Protein AF-A0A969B7I5-F1 (afdb_monomer_lite)

Structure (mmCIF, N/CA/C/O backbone):
data_AF-A0A969B7I5-F1
#
_entry.id   AF-A0A969B7I5-F1
#
loop_
_atom_site.group_PDB
_atom_site.id
_atom_site.type_symbol
_atom_site.label_atom_id
_atom_site.label_alt_id
_atom_site.label_comp_id
_atom_site.label_asym_id
_atom_site.label_entity_id
_atom_site.label_seq_id
_atom_site.pdbx_PDB_ins_code
_atom_site.Cartn_x
_atom_site.Cartn_y
_atom_site.Cartn_z
_atom_site.occupancy
_atom_site.B_iso_or_equiv
_atom_site.auth_seq_id
_atom_site.auth_comp_id
_atom_site.auth_asym_id
_atom_site.auth_atom_id
_atom_site.pdbx_PDB_model_num
ATOM 1 N N . MET A 1 1 ? 4.184 -15.845 15.032 1.00 50.44 1 MET A N 1
ATOM 2 C CA . MET A 1 1 ? 3.660 -14.530 15.432 1.00 50.44 1 MET A CA 1
ATOM 3 C C . MET A 1 1 ? 4.853 -13.622 15.637 1.00 50.44 1 MET A C 1
ATOM 5 O O . MET A 1 1 ? 5.623 -13.842 16.565 1.00 50.44 1 MET A O 1
ATOM 9 N N . PHE A 1 2 ? 5.085 -12.727 14.683 1.00 47.06 2 PHE A N 1
ATOM 10 C CA . PHE A 1 2 ? 6.180 -11.757 14.710 1.00 47.06 2 PHE A CA 1
ATOM 11 C C . PHE A 1 2 ? 5.513 -10.393 14.701 1.00 47.06 2 PHE A C 1
ATOM 13 O O . PHE A 1 2 ? 4.715 -10.116 13.810 1.00 47.06 2 PHE A O 1
ATOM 20 N N . VAL A 1 3 ? 5.767 -9.595 15.731 1.00 53.16 3 VAL A N 1
ATOM 21 C CA . VAL A 1 3 ? 5.036 -8.354 15.974 1.00 53.16 3 VAL A CA 1
ATOM 22 C C . VAL A 1 3 ? 5.946 -7.182 15.642 1.00 53.16 3 VAL A C 1
ATOM 24 O O . VAL A 1 3 ? 7.001 -7.039 16.256 1.00 53.16 3 VAL A O 1
ATOM 27 N N . THR A 1 4 ? 5.551 -6.356 14.678 1.00 54.53 4 THR A N 1
ATOM 28 C CA . THR A 1 4 ? 6.271 -5.134 14.300 1.00 54.53 4 THR A CA 1
ATOM 29 C C . THR A 1 4 ? 5.506 -3.904 14.759 1.00 54.53 4 THR A C 1
ATOM 31 O O . THR A 1 4 ? 4.273 -3.888 14.764 1.00 54.53 4 THR A O 1
ATOM 34 N N . ASP A 1 5 ? 6.245 -2.867 15.148 1.00 57.66 5 ASP A N 1
ATOM 35 C CA . ASP A 1 5 ? 5.679 -1.533 15.309 1.00 57.66 5 ASP A CA 1
ATOM 36 C C . ASP A 1 5 ? 5.386 -0.957 13.918 1.00 57.66 5 ASP A C 1
ATOM 38 O O . ASP A 1 5 ? 6.278 -0.881 13.072 1.00 57.66 5 ASP A O 1
ATOM 42 N N . ALA A 1 6 ? 4.134 -0.571 13.675 1.00 55.59 6 ALA A N 1
ATOM 43 C CA . ALA A 1 6 ? 3.755 0.130 12.455 1.00 55.59 6 ALA A CA 1
ATOM 44 C C . AL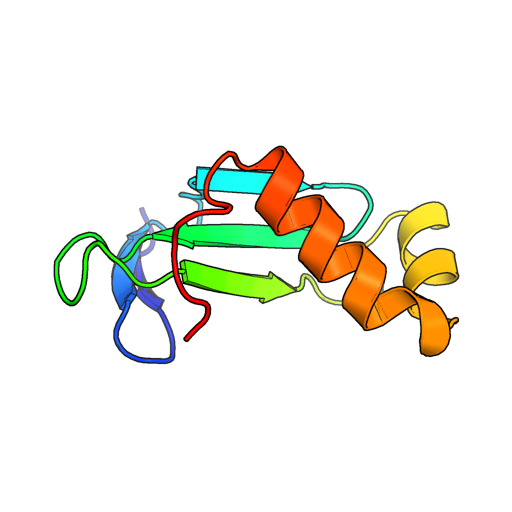A A 1 6 ? 4.358 1.554 12.478 1.00 55.59 6 ALA A C 1
ATOM 46 O O . ALA A 1 6 ? 4.066 2.309 13.421 1.00 55.59 6 ALA A O 1
ATOM 47 N N . PRO A 1 7 ? 5.199 1.954 11.500 1.00 56.75 7 PRO A N 1
ATOM 48 C CA . PRO A 1 7 ? 5.688 3.328 11.403 1.00 56.75 7 PRO A CA 1
ATOM 49 C C . PRO A 1 7 ? 4.535 4.347 11.411 1.00 56.75 7 PRO A C 1
ATOM 51 O O . PRO A 1 7 ? 3.446 4.090 10.906 1.00 56.75 7 PRO A O 1
ATOM 54 N N . GLY A 1 8 ? 4.763 5.498 12.054 1.00 55.56 8 GLY A N 1
ATOM 55 C CA . GLY A 1 8 ? 3.747 6.548 12.225 1.00 55.56 8 GLY A CA 1
ATOM 56 C C . GLY A 1 8 ? 2.799 6.368 13.422 1.00 55.56 8 GLY A C 1
ATOM 57 O O . GLY A 1 8 ? 1.858 7.142 13.572 1.00 55.56 8 GLY A O 1
ATOM 58 N N . GLY A 1 9 ? 3.038 5.386 14.302 1.00 56.53 9 GLY A N 1
ATOM 59 C CA . GLY A 1 9 ? 2.252 5.210 15.532 1.00 56.53 9 GLY A CA 1
ATOM 60 C C . GLY A 1 9 ? 1.018 4.316 15.377 1.00 56.53 9 GLY A C 1
ATOM 61 O O . GLY A 1 9 ? 0.092 4.409 16.176 1.00 56.53 9 GLY A O 1
ATOM 62 N N . GLY A 1 10 ? 0.998 3.416 14.389 1.00 55.09 10 GLY A N 1
ATOM 63 C CA . GLY A 1 10 ? -0.097 2.457 14.172 1.00 55.09 10 GLY A CA 1
ATOM 64 C C . GLY A 1 10 ? -0.174 1.303 15.191 1.00 55.09 10 GLY A C 1
ATOM 65 O O . GLY A 1 10 ? -1.016 0.420 15.054 1.00 55.09 10 GLY A O 1
ATOM 66 N N . GLY A 1 11 ? 0.684 1.294 16.217 1.00 62.12 11 GLY A N 1
ATOM 67 C CA . GLY A 1 11 ? 0.725 0.261 17.257 1.00 62.12 11 GLY A CA 1
ATOM 68 C C . GLY A 1 11 ? 1.489 -1.011 16.859 1.00 62.12 11 GLY A C 1
ATOM 69 O O . GLY A 1 11 ? 2.144 -1.070 15.821 1.00 62.12 11 GLY A O 1
ATOM 70 N N . LYS A 1 12 ? 1.417 -2.030 17.727 1.00 59.78 12 LYS A N 1
ATOM 71 C CA . LYS A 1 12 ? 2.083 -3.338 17.584 1.00 59.78 12 LYS A CA 1
ATOM 72 C C . LYS A 1 12 ? 1.146 -4.337 16.922 1.00 59.78 12 LYS A C 1
ATOM 74 O O . LYS A 1 12 ? 0.080 -4.599 17.481 1.00 59.78 12 LYS A O 1
ATOM 79 N N . ARG A 1 13 ? 1.529 -4.931 15.786 1.00 59.75 13 ARG A N 1
ATOM 80 C CA . ARG A 1 13 ? 0.711 -5.962 15.114 1.00 59.75 13 ARG A CA 1
ATOM 81 C C . ARG A 1 13 ? 1.528 -7.117 14.567 1.00 59.75 13 ARG A C 1
ATOM 83 O O . ARG A 1 13 ? 2.709 -6.960 14.277 1.00 59.75 13 ARG A O 1
ATOM 90 N N . ASP A 1 14 ? 0.868 -8.263 14.412 1.00 56.78 14 ASP A N 1
ATOM 91 C CA . ASP A 1 14 ? 1.415 -9.387 13.656 1.00 56.78 14 ASP A CA 1
ATOM 92 C C . ASP A 1 14 ? 1.704 -8.946 12.214 1.00 56.78 14 ASP A C 1
ATOM 94 O O . ASP A 1 14 ? 0.819 -8.409 11.541 1.00 56.78 14 ASP A O 1
ATOM 98 N N . VAL A 1 15 ? 2.922 -9.218 11.739 1.00 54.72 15 VAL A N 1
ATOM 99 C CA . VAL A 1 15 ? 3.460 -8.812 10.422 1.00 54.72 15 VAL A CA 1
ATOM 100 C C . VAL A 1 15 ? 2.560 -9.197 9.242 1.00 54.72 15 VAL A C 1
ATOM 102 O O . VAL A 1 15 ? 2.620 -8.578 8.187 1.00 54.72 15 VAL A O 1
ATOM 105 N N . HIS A 1 16 ? 1.701 -10.201 9.409 1.00 56.94 16 HIS A N 1
ATOM 106 C CA . HIS A 1 16 ? 0.841 -10.727 8.347 1.00 56.94 16 HIS A CA 1
ATOM 107 C C . HIS A 1 16 ? -0.610 -10.213 8.383 1.00 56.94 16 HIS A C 1
ATOM 109 O O . HIS A 1 16 ? -1.448 -10.747 7.660 1.00 56.94 16 HIS A O 1
ATOM 115 N N . SER A 1 17 ? -0.944 -9.231 9.228 1.00 64.88 17 SER A N 1
ATOM 116 C CA . SER A 1 17 ? -2.323 -8.735 9.374 1.00 64.88 17 SER A CA 1
ATOM 117 C C . SER A 1 17 ? -2.560 -7.442 8.594 1.00 64.88 17 SER A C 1
ATOM 119 O O . SER A 1 17 ? -2.092 -6.399 9.024 1.00 64.88 17 SER A O 1
ATOM 121 N N . TYR A 1 18 ? -3.302 -7.502 7.482 1.00 74.12 18 TYR A N 1
ATOM 122 C CA . TYR A 1 18 ? -3.774 -6.343 6.705 1.00 74.12 18 TYR A CA 1
ATOM 123 C C . TYR A 1 18 ? -5.305 -6.261 6.715 1.00 74.12 18 TYR A C 1
ATOM 125 O O . TYR A 1 18 ? -5.972 -7.296 6.764 1.00 74.12 18 TYR A O 1
ATOM 133 N N . ASP A 1 19 ? -5.863 -5.047 6.653 1.00 83.00 19 ASP A N 1
ATOM 134 C CA . ASP A 1 19 ? -7.306 -4.870 6.427 1.00 83.00 19 ASP A CA 1
ATOM 135 C C . ASP A 1 19 ? -7.635 -5.035 4.928 1.00 83.00 19 ASP A C 1
ATOM 137 O O . ASP A 1 19 ? -8.666 -5.602 4.574 1.00 83.00 19 ASP A O 1
ATOM 141 N N . TYR A 1 20 ? -6.729 -4.600 4.043 1.00 90.19 20 TYR A N 1
ATOM 142 C CA . TYR A 1 20 ? -6.807 -4.806 2.595 1.00 90.19 20 TYR A CA 1
ATOM 143 C C . TYR A 1 20 ? -5.408 -4.988 1.996 1.00 90.19 20 TYR A C 1
ATOM 145 O O . TYR A 1 20 ? -4.456 -4.344 2.437 1.00 90.19 20 TYR A O 1
ATOM 153 N N . TYR A 1 21 ? -5.295 -5.848 0.982 1.00 92.38 21 TYR A N 1
ATOM 154 C CA . TYR A 1 21 ? -4.056 -6.065 0.237 1.00 92.38 21 TYR A CA 1
ATOM 155 C C . TYR A 1 21 ? -4.333 -6.289 -1.248 1.00 92.38 21 TYR A C 1
ATOM 157 O O . TYR A 1 21 ? -5.076 -7.202 -1.621 1.00 92.38 21 TYR A O 1
ATOM 165 N N . ASP A 1 22 ? -3.685 -5.489 -2.089 1.00 93.38 22 ASP A N 1
ATOM 166 C CA . ASP A 1 22 ? -3.644 -5.681 -3.533 1.00 93.38 22 ASP A CA 1
ATOM 167 C C . ASP A 1 22 ? -2.300 -6.287 -3.950 1.00 93.38 22 ASP A C 1
ATOM 169 O O . ASP A 1 22 ? -1.263 -5.633 -3.935 1.00 93.38 22 ASP A O 1
ATOM 173 N N . LYS A 1 23 ? -2.336 -7.549 -4.383 1.00 93.00 23 LYS A N 1
ATOM 174 C CA . LYS A 1 23 ? -1.157 -8.308 -4.830 1.00 93.00 23 LYS A CA 1
ATOM 175 C C . LYS A 1 23 ? -0.535 -7.794 -6.124 1.00 93.00 23 LYS A C 1
ATOM 177 O O . LYS A 1 23 ? 0.610 -8.129 -6.412 1.00 93.00 23 LYS A O 1
ATOM 182 N N . VAL A 1 24 ? -1.297 -7.079 -6.952 1.00 95.56 24 VAL A N 1
ATOM 183 C CA . VAL A 1 24 ? -0.789 -6.564 -8.228 1.00 95.56 24 VAL A CA 1
ATOM 184 C C . VAL A 1 24 ? 0.037 -5.319 -7.970 1.00 95.56 24 VAL A C 1
ATOM 186 O O . VAL A 1 24 ? 1.156 -5.226 -8.458 1.00 95.56 24 VAL A O 1
ATOM 189 N N . THR A 1 25 ? -0.494 -4.382 -7.188 1.00 95.25 25 THR A N 1
ATOM 190 C CA . THR A 1 25 ? 0.185 -3.118 -6.875 1.00 95.25 25 THR A CA 1
ATOM 191 C C . THR A 1 25 ? 1.104 -3.216 -5.658 1.00 95.25 25 THR A C 1
ATOM 193 O O . THR A 1 25 ? 1.949 -2.347 -5.475 1.00 95.25 25 THR A O 1
ATOM 196 N N . GLY A 1 26 ? 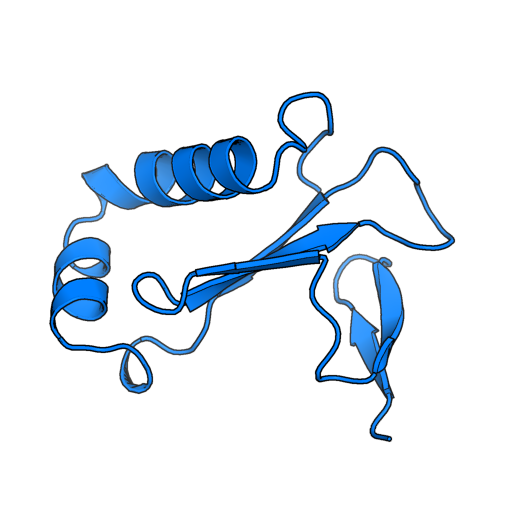0.969 -4.257 -4.834 1.00 93.69 26 GLY A N 1
ATOM 197 C CA . GLY A 1 26 ? 1.699 -4.399 -3.573 1.00 93.69 26 GLY A CA 1
ATOM 198 C C . GLY A 1 26 ? 1.233 -3.437 -2.485 1.00 93.69 26 GLY A C 1
ATOM 199 O O . GLY A 1 26 ? 1.958 -3.218 -1.518 1.00 93.69 26 GLY A O 1
ATOM 200 N N . ILE A 1 27 ? 0.060 -2.817 -2.652 1.00 94.38 27 ILE A N 1
ATOM 201 C CA . ILE A 1 27 ? -0.467 -1.852 -1.690 1.00 94.38 27 ILE A CA 1
ATOM 202 C C . ILE A 1 27 ? -1.192 -2.601 -0.580 1.00 94.38 27 ILE A C 1
ATOM 204 O O . ILE A 1 27 ? -2.169 -3.316 -0.823 1.00 94.38 27 ILE A O 1
ATOM 208 N N . SER A 1 28 ? -0.744 -2.379 0.649 1.00 91.62 28 SER A N 1
ATOM 209 C CA . SER A 1 28 ? -1.404 -2.865 1.857 1.00 91.62 28 SER A CA 1
ATOM 210 C C . SER A 1 28 ? -1.968 -1.699 2.661 1.00 91.62 28 SER A C 1
ATOM 212 O O . SER A 1 28 ? -1.287 -0.692 2.863 1.00 91.62 28 SER A O 1
ATOM 214 N N . ILE A 1 29 ? -3.207 -1.837 3.135 1.00 89.88 29 ILE A N 1
ATOM 215 C CA . ILE A 1 29 ? -3.916 -0.811 3.910 1.00 89.88 29 ILE A CA 1
ATOM 216 C C . ILE A 1 29 ? -4.259 -1.346 5.294 1.00 89.88 29 ILE A C 1
ATOM 218 O O . ILE A 1 29 ? -4.700 -2.490 5.459 1.00 89.88 29 ILE A O 1
ATOM 222 N N . TYR A 1 30 ? -4.073 -0.477 6.286 1.00 84.44 30 TYR A N 1
ATOM 223 C CA . TYR A 1 30 ? -4.263 -0.788 7.694 1.00 84.44 30 TYR A CA 1
ATOM 224 C C . TYR A 1 30 ? -4.943 0.370 8.417 1.00 84.44 30 TYR A C 1
ATOM 226 O O . TYR A 1 30 ? -4.599 1.536 8.208 1.00 84.44 30 TYR A O 1
ATOM 234 N N . ARG A 1 31 ? -5.839 0.042 9.347 1.00 81.62 31 ARG A N 1
ATOM 235 C CA . ARG A 1 31 ? -6.355 0.977 10.355 1.00 81.62 31 ARG A CA 1
ATOM 236 C C . ARG A 1 31 ? -5.567 0.857 11.654 1.00 81.62 31 ARG A C 1
ATOM 238 O O . ARG A 1 31 ? -5.196 -0.249 12.072 1.00 81.62 31 ARG A O 1
ATOM 245 N N . SER A 1 32 ? -5.350 1.981 12.340 1.00 68.50 32 SER A N 1
ATOM 246 C CA . SER A 1 32 ? -4.789 1.929 13.696 1.00 68.50 32 SER A CA 1
ATOM 247 C C . SER A 1 32 ? -5.793 1.258 14.641 1.00 68.50 32 SER A C 1
ATOM 249 O O . SER A 1 32 ? -6.932 1.707 14.742 1.00 68.50 32 SER A O 1
ATOM 251 N N . PRO A 1 33 ? -5.404 0.197 15.367 1.00 60.44 33 PRO A N 1
ATOM 252 C CA . PRO A 1 33 ? -6.299 -0.471 16.305 1.00 60.44 33 PRO A CA 1
ATOM 253 C C . PRO A 1 33 ? -6.492 0.284 17.620 1.00 60.44 33 PRO A C 1
ATOM 255 O O . PRO A 1 33 ? -7.341 -0.112 18.415 1.00 60.44 33 PRO A O 1
ATOM 258 N N . SER A 1 34 ? -5.644 1.267 17.939 1.00 59.25 34 SER A N 1
ATOM 259 C CA . SER A 1 34 ? -5.573 1.787 19.315 1.00 59.25 34 SER A CA 1
ATOM 260 C C . SER A 1 34 ? -5.164 3.249 19.454 1.00 59.25 34 SER A C 1
ATOM 262 O O . SER A 1 34 ? -5.287 3.777 20.554 1.00 59.25 34 SER A O 1
ATOM 264 N N . VAL A 1 35 ? -4.668 3.905 18.399 1.00 59.12 35 VAL A N 1
ATOM 265 C CA . VAL A 1 35 ? -4.169 5.290 18.499 1.00 59.12 35 VAL A CA 1
ATOM 266 C C . VAL A 1 35 ? -5.126 6.291 17.857 1.00 59.12 35 VAL A C 1
ATOM 268 O O . VAL A 1 35 ? -5.369 7.340 18.442 1.00 59.12 35 VAL A O 1
ATOM 271 N N . ASP A 1 36 ? -5.689 5.966 16.691 1.00 69.00 36 ASP A N 1
ATOM 272 C CA . ASP A 1 36 ? -6.677 6.804 16.002 1.00 69.00 36 ASP A CA 1
ATOM 273 C C . ASP A 1 36 ? -7.477 5.947 15.011 1.00 69.00 36 ASP A C 1
ATOM 275 O O . ASP A 1 36 ? -6.951 5.517 13.982 1.00 69.00 36 ASP A O 1
ATOM 279 N N . ASP A 1 37 ? -8.739 5.672 15.329 1.00 71.56 37 ASP A N 1
ATOM 280 C CA . ASP A 1 37 ? -9.627 4.839 14.511 1.00 71.56 37 ASP A CA 1
ATOM 281 C C . ASP A 1 37 ? -10.003 5.490 13.170 1.00 71.56 37 ASP A C 1
ATOM 283 O O . ASP A 1 37 ? -10.558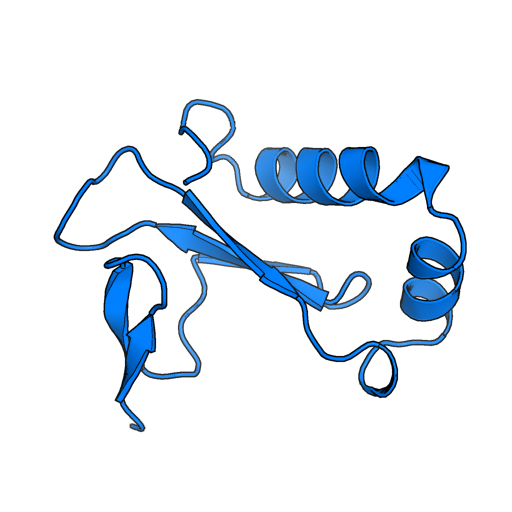 4.819 12.296 1.00 71.56 37 ASP A O 1
ATOM 287 N N . LYS A 1 38 ? -9.652 6.768 12.978 1.00 77.38 38 LYS A N 1
ATOM 288 C CA . LYS A 1 38 ? -9.888 7.518 11.741 1.00 77.38 38 LYS A CA 1
ATOM 289 C C . LYS A 1 38 ? -8.694 7.546 10.796 1.00 77.38 38 LYS A C 1
ATOM 291 O O . LYS A 1 38 ? -8.821 8.070 9.688 1.00 77.38 38 LYS A O 1
ATOM 296 N N . LYS A 1 39 ? -7.542 7.010 11.212 1.00 79.81 39 LYS A N 1
ATOM 297 C CA . LYS A 1 39 ? -6.315 7.028 10.409 1.00 79.81 39 LYS A CA 1
ATOM 298 C C . LYS A 1 39 ? -6.089 5.736 9.643 1.00 79.81 39 LYS A C 1
ATOM 300 O O . LYS A 1 39 ? -6.121 4.638 10.209 1.00 79.81 39 LYS A O 1
ATOM 305 N N . LEU A 1 40 ? -5.766 5.913 8.368 1.00 84.88 40 LEU A N 1
ATOM 306 C CA . LEU A 1 40 ? -5.279 4.874 7.477 1.00 84.88 40 LEU A CA 1
ATOM 307 C C . LEU A 1 40 ? -3.774 4.975 7.292 1.00 84.88 40 LEU A C 1
ATOM 309 O O . LEU A 1 40 ? -3.219 6.059 7.116 1.00 84.88 40 LEU A O 1
ATOM 313 N N . PHE A 1 41 ? -3.140 3.811 7.263 1.00 85.56 41 PHE A N 1
ATOM 314 C CA . PHE A 1 41 ? -1.740 3.646 6.919 1.00 85.56 41 PHE A CA 1
ATOM 315 C C . PHE A 1 41 ? -1.650 2.817 5.646 1.00 85.56 41 PHE A C 1
ATOM 317 O O . PHE A 1 41 ? -2.291 1.769 5.537 1.00 85.56 41 PHE A O 1
ATOM 324 N N . VAL A 1 42 ? -0.846 3.294 4.701 1.00 89.31 42 VAL A N 1
ATOM 325 C CA . VAL A 1 42 ? -0.612 2.651 3.408 1.00 89.31 42 VAL A CA 1
ATOM 326 C C . VAL A 1 42 ? 0.844 2.206 3.357 1.00 89.31 42 VAL A C 1
ATOM 328 O O . VAL A 1 42 ? 1.741 2.979 3.690 1.00 89.31 42 VAL A O 1
ATOM 331 N N . TYR A 1 43 ? 1.072 0.960 2.959 1.00 89.62 43 TYR A N 1
ATOM 332 C CA . TYR A 1 43 ? 2.402 0.388 2.775 1.00 89.62 43 TYR A CA 1
ATOM 333 C C . TYR A 1 43 ? 2.541 -0.163 1.367 1.00 89.62 43 TYR A C 1
ATOM 335 O O . TYR A 1 43 ? 1.559 -0.594 0.761 1.00 89.62 43 TYR A O 1
ATOM 343 N N . PHE A 1 44 ? 3.779 -0.172 0.888 1.00 91.88 44 PHE A N 1
ATOM 344 C CA . PHE A 1 44 ? 4.136 -0.602 -0.452 1.00 91.88 44 PHE A CA 1
ATOM 345 C C . PHE A 1 44 ? 5.159 -1.727 -0.358 1.00 91.88 44 PHE A C 1
ATOM 347 O O . PHE A 1 44 ? 6.197 -1.575 0.295 1.00 91.88 44 PHE A O 1
ATOM 354 N N . ASP A 1 45 ? 4.865 -2.845 -1.011 1.00 91.56 45 ASP A N 1
ATOM 355 C CA . ASP A 1 45 ? 5.835 -3.919 -1.185 1.00 91.56 45 ASP A CA 1
ATOM 356 C C . ASP A 1 45 ? 7.021 -3.438 -2.052 1.00 91.56 45 ASP A C 1
ATOM 358 O O . ASP A 1 45 ? 6.862 -2.561 -2.908 1.00 91.56 45 ASP A O 1
ATOM 362 N N . PRO A 1 46 ? 8.230 -4.009 -1.887 1.00 92.56 46 PRO A N 1
ATOM 363 C CA . PRO A 1 46 ? 9.361 -3.704 -2.760 1.00 92.56 46 PRO A CA 1
ATOM 364 C C . PRO A 1 46 ? 9.031 -3.975 -4.233 1.00 92.56 46 PRO A C 1
ATOM 366 O O . PRO A 1 46 ? 8.490 -5.035 -4.556 1.00 92.56 46 PRO A O 1
ATOM 369 N N . LEU A 1 47 ? 9.432 -3.075 -5.135 1.00 90.75 47 LEU A N 1
ATOM 370 C CA . LEU A 1 47 ? 9.102 -3.154 -6.566 1.00 90.75 47 LEU A CA 1
ATOM 371 C C . LEU A 1 47 ? 9.492 -4.504 -7.199 1.00 90.75 47 LEU A C 1
ATOM 373 O O . LEU A 1 47 ? 8.723 -5.089 -7.959 1.00 90.75 47 LEU A O 1
ATOM 377 N N . ASP A 1 48 ? 10.650 -5.050 -6.822 1.00 92.50 48 ASP A N 1
ATOM 378 C CA . ASP A 1 48 ? 11.153 -6.331 -7.337 1.00 92.50 48 ASP A CA 1
ATOM 379 C C . ASP A 1 48 ? 10.304 -7.543 -6.928 1.00 92.50 48 ASP A C 1
ATOM 381 O O . ASP A 1 48 ? 10.356 -8.582 -7.589 1.00 92.50 48 ASP A O 1
ATOM 385 N N . SER A 1 49 ? 9.515 -7.414 -5.859 1.00 90.88 49 SER A N 1
ATOM 386 C CA . SER A 1 49 ? 8.623 -8.469 -5.368 1.00 90.88 49 SER A CA 1
ATOM 387 C C . SER A 1 49 ? 7.276 -8.514 -6.098 1.00 90.88 49 SER A C 1
ATOM 389 O O . SER A 1 49 ? 6.559 -9.511 -5.996 1.00 90.88 49 SER A O 1
ATOM 391 N N . LEU A 1 50 ? 6.944 -7.465 -6.859 1.00 94.19 50 LEU A N 1
ATOM 392 C CA . LEU A 1 50 ? 5.673 -7.360 -7.566 1.00 94.19 50 LEU A CA 1
ATOM 393 C C . LEU A 1 50 ? 5.641 -8.237 -8.826 1.00 94.19 50 LEU A C 1
ATOM 395 O O . LEU A 1 50 ? 6.674 -8.488 -9.455 1.00 94.19 50 LEU A O 1
ATOM 399 N N . PRO A 1 51 ? 4.449 -8.666 -9.274 1.00 95.19 51 PRO A N 1
ATOM 400 C CA . PRO A 1 51 ? 4.291 -9.205 -10.617 1.00 95.19 51 PRO A CA 1
ATOM 401 C C . PRO A 1 51 ? 4.614 -8.140 -11.678 1.00 95.19 51 PRO A C 1
ATOM 403 O O . PRO A 1 51 ? 4.471 -6.941 -11.447 1.00 95.19 51 PRO A O 1
ATOM 406 N N . GLU A 1 52 ? 4.981 -8.576 -12.885 1.00 95.50 52 GLU A N 1
ATOM 407 C CA . GLU A 1 52 ? 5.384 -7.687 -13.993 1.00 95.50 52 GLU A CA 1
ATOM 408 C C . GLU A 1 52 ? 4.352 -6.603 -14.331 1.00 95.50 52 GLU A C 1
ATOM 410 O O . GLU A 1 52 ? 4.706 -5.486 -14.697 1.00 95.50 52 GLU A O 1
ATOM 415 N N . GLN A 1 53 ? 3.062 -6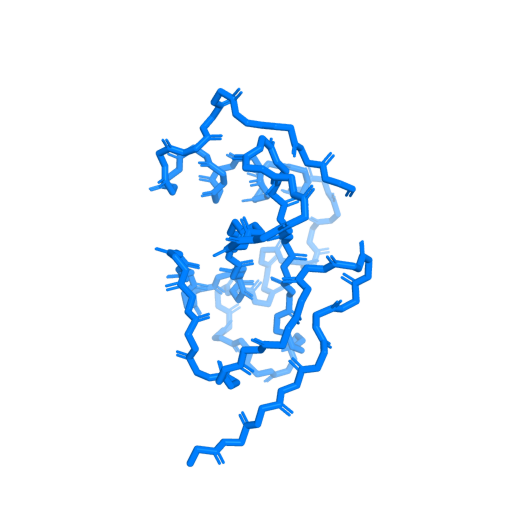.913 -14.181 1.00 95.19 53 GLN A N 1
ATOM 416 C CA . GLN A 1 53 ? 2.000 -5.924 -14.344 1.00 95.19 53 GLN A CA 1
ATOM 417 C C . GLN A 1 53 ? 2.113 -4.793 -13.314 1.00 95.19 53 GLN A C 1
ATOM 419 O O . GLN A 1 53 ? 1.991 -3.629 -13.680 1.00 95.19 53 GLN A O 1
ATOM 424 N N . GLY A 1 54 ? 2.361 -5.133 -12.049 1.00 93.94 54 GLY A N 1
ATOM 425 C CA . GLY A 1 54 ? 2.551 -4.173 -10.967 1.00 93.94 54 GLY A CA 1
ATOM 426 C C . GLY A 1 54 ? 3.756 -3.280 -11.197 1.00 93.94 54 GLY A C 1
ATOM 427 O O . GLY A 1 54 ? 3.644 -2.063 -11.100 1.00 93.94 54 GLY A O 1
ATOM 428 N N . LYS A 1 55 ? 4.887 -3.878 -11.587 1.00 95.12 55 LYS A N 1
ATOM 429 C CA . LYS A 1 55 ? 6.113 -3.132 -11.902 1.00 95.12 55 LYS A CA 1
ATOM 430 C C . LYS A 1 55 ? 5.870 -2.063 -12.964 1.00 95.12 55 LYS A C 1
ATOM 432 O O . LYS A 1 55 ? 6.183 -0.905 -12.729 1.00 95.12 55 LYS A O 1
ATOM 437 N N . LYS A 1 56 ? 5.213 -2.426 -14.072 1.00 95.56 56 LYS A N 1
ATOM 438 C CA . LYS A 1 56 ? 4.868 -1.486 -15.154 1.00 95.56 56 LYS A CA 1
ATOM 439 C C . LYS A 1 56 ? 3.939 -0.358 -14.718 1.00 95.56 56 LYS A C 1
ATOM 441 O O . LYS A 1 56 ? 4.056 0.749 -15.224 1.00 95.56 56 LYS A O 1
ATOM 446 N N . LEU A 1 57 ? 2.999 -0.633 -13.812 1.00 95.12 57 LEU A N 1
ATOM 447 C CA . LEU A 1 57 ? 2.121 0.408 -13.271 1.00 95.12 57 LEU A CA 1
ATOM 448 C C . LEU A 1 57 ? 2.911 1.416 -12.427 1.00 95.12 57 LEU A C 1
ATOM 450 O O . LEU A 1 57 ? 2.644 2.608 -12.511 1.00 95.12 57 LEU A O 1
ATOM 454 N N . TRP A 1 58 ? 3.888 0.943 -11.650 1.00 94.50 58 TRP A N 1
ATOM 455 C CA . TRP A 1 58 ? 4.749 1.794 -10.824 1.00 94.50 58 TRP A CA 1
ATOM 456 C C . TRP A 1 58 ? 5.870 2.497 -11.602 1.00 94.50 58 TRP A C 1
ATOM 458 O O . TRP A 1 58 ? 6.393 3.494 -11.113 1.00 94.50 58 TRP A O 1
ATOM 468 N N . GLU A 1 59 ? 6.221 2.035 -12.805 1.00 94.81 59 GLU A N 1
ATOM 469 C CA . GLU A 1 59 ? 7.135 2.749 -13.714 1.00 94.81 59 GLU A CA 1
ATOM 470 C C . GLU A 1 59 ? 6.564 4.098 -14.185 1.00 94.81 59 GLU A C 1
ATOM 472 O O . GLU A 1 59 ? 7.329 5.012 -14.489 1.00 94.81 59 GLU A O 1
ATOM 477 N N . ASP A 1 60 ? 5.236 4.241 -14.235 1.00 94.56 60 ASP A N 1
ATOM 478 C CA . ASP A 1 60 ? 4.566 5.490 -14.598 1.00 94.56 60 ASP A CA 1
ATOM 479 C C . ASP A 1 60 ? 4.192 6.297 -13.345 1.00 94.56 60 ASP A C 1
ATOM 481 O O . ASP A 1 60 ? 3.187 6.039 -12.680 1.00 94.56 60 ASP A O 1
ATOM 485 N N . GLU A 1 61 ? 4.995 7.320 -13.043 1.00 94.12 61 GLU A N 1
ATOM 486 C CA . GLU A 1 61 ? 4.785 8.223 -11.902 1.00 94.12 61 GLU A CA 1
ATOM 487 C C . GLU A 1 61 ? 3.425 8.934 -11.924 1.00 94.12 61 GLU A C 1
ATOM 489 O O . GLU A 1 61 ? 2.873 9.258 -10.871 1.00 94.12 61 GLU A O 1
ATOM 494 N N . SER A 1 62 ? 2.826 9.133 -13.103 1.00 95.44 62 SER A N 1
ATOM 495 C CA . SER A 1 62 ? 1.515 9.785 -13.210 1.00 95.44 62 SER A CA 1
ATOM 496 C C . SER A 1 62 ? 0.368 8.925 -12.667 1.00 95.44 62 SER A C 1
ATOM 498 O O . SER A 1 62 ? -0.712 9.444 -12.363 1.00 95.44 62 SER A O 1
ATOM 500 N N . LEU A 1 63 ? 0.600 7.617 -12.514 1.00 94.81 63 LEU A N 1
ATOM 501 C CA . LEU A 1 63 ? -0.384 6.667 -12.009 1.00 94.81 63 LEU A CA 1
ATOM 502 C C . LEU A 1 63 ? -0.332 6.500 -10.491 1.00 94.81 63 LEU A C 1
ATOM 504 O O . LEU A 1 63 ? -1.314 6.026 -9.927 1.00 94.81 63 LEU A O 1
ATOM 508 N N . HIS A 1 64 ? 0.750 6.892 -9.812 1.00 94.12 64 HIS A N 1
ATOM 509 C CA . HIS A 1 64 ? 0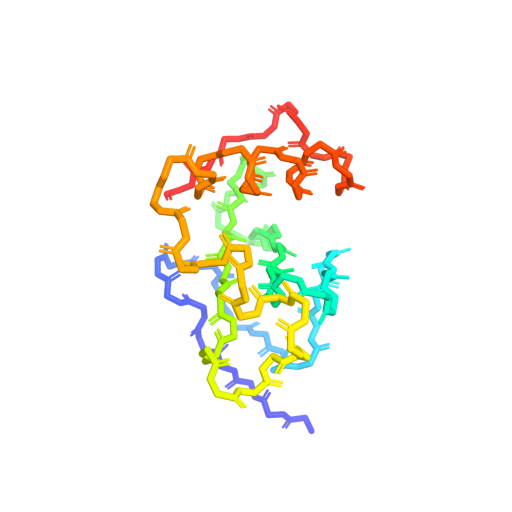.974 6.571 -8.391 1.00 94.12 64 HIS A CA 1
ATOM 510 C C . HIS A 1 64 ? -0.190 7.007 -7.493 1.00 94.12 64 HIS A C 1
ATOM 512 O O . HIS A 1 64 ? -0.758 6.187 -6.772 1.00 94.12 64 HIS A O 1
ATOM 518 N N . GLU A 1 65 ? -0.615 8.265 -7.609 1.00 94.81 65 GLU A N 1
ATOM 519 C CA . GLU A 1 65 ? -1.754 8.809 -6.854 1.00 94.81 65 GLU A CA 1
ATOM 520 C C . GLU A 1 65 ? -3.058 8.056 -7.152 1.00 94.81 65 GLU A C 1
ATOM 522 O O . GLU A 1 65 ? -3.860 7.781 -6.258 1.00 94.81 65 GLU A O 1
ATOM 527 N N . GLN A 1 66 ? -3.265 7.658 -8.410 1.00 95.69 66 GLN A N 1
ATOM 528 C CA . GLN A 1 66 ? -4.455 6.906 -8.809 1.00 95.69 66 GLN A CA 1
ATOM 529 C C . GLN A 1 66 ? -4.436 5.482 -8.250 1.00 95.69 66 GLN A C 1
ATOM 531 O O . GLN A 1 66 ? -5.479 4.981 -7.833 1.00 95.69 66 GLN A O 1
ATOM 536 N N . LEU A 1 67 ? -3.274 4.824 -8.216 1.00 95.25 67 LEU A N 1
ATOM 537 C CA . LEU A 1 67 ? -3.121 3.490 -7.632 1.00 95.25 67 LEU A CA 1
ATOM 538 C C . LEU A 1 67 ? -3.448 3.514 -6.135 1.00 95.25 67 LEU A C 1
ATOM 540 O O . LEU A 1 67 ? -4.217 2.671 -5.669 1.00 95.25 67 LEU A O 1
ATOM 544 N N . ILE A 1 68 ? -2.941 4.513 -5.405 1.00 94.06 68 ILE A N 1
ATOM 545 C CA . ILE A 1 68 ? -3.225 4.700 -3.975 1.00 94.06 68 ILE A CA 1
ATOM 546 C C . ILE A 1 68 ? -4.716 4.980 -3.756 1.00 94.06 68 ILE A C 1
ATOM 548 O O . ILE A 1 68 ? -5.359 4.296 -2.958 1.00 94.06 68 ILE A O 1
ATOM 552 N N . ALA A 1 69 ? -5.297 5.924 -4.503 1.00 93.81 69 ALA A N 1
ATOM 553 C CA . ALA A 1 69 ? -6.716 6.261 -4.391 1.00 93.81 69 ALA A CA 1
ATOM 554 C C . ALA A 1 69 ? -7.627 5.059 -4.693 1.00 93.81 69 ALA A C 1
ATOM 556 O O . ALA A 1 69 ? -8.604 4.817 -3.981 1.00 93.81 69 ALA A O 1
ATOM 557 N N . ASN A 1 70 ? -7.290 4.267 -5.714 1.00 94.88 70 ASN A N 1
ATOM 558 C CA . ASN A 1 70 ? -8.020 3.048 -6.053 1.00 94.88 70 ASN A CA 1
ATOM 559 C C . ASN A 1 70 ? -7.912 1.996 -4.948 1.00 94.88 70 ASN A C 1
ATOM 561 O O . ASN A 1 70 ? -8.915 1.366 -4.622 1.00 94.88 70 ASN A O 1
ATOM 565 N N . ALA A 1 71 ? -6.734 1.819 -4.346 1.00 94.12 71 ALA A N 1
ATOM 566 C CA . ALA A 1 71 ? -6.564 0.897 -3.229 1.00 94.12 71 ALA A CA 1
ATOM 567 C C . ALA A 1 71 ? -7.407 1.320 -2.014 1.00 94.12 71 ALA A C 1
ATOM 569 O O . ALA A 1 71 ? -8.107 0.485 -1.441 1.00 94.12 71 ALA A O 1
ATOM 570 N N . ILE A 1 72 ? -7.419 2.613 -1.664 1.00 92.31 72 ILE A N 1
ATOM 571 C CA . ILE A 1 72 ? -8.244 3.149 -0.566 1.00 92.31 72 ILE A CA 1
ATOM 572 C C . ILE A 1 72 ? -9.727 2.917 -0.847 1.00 92.31 72 ILE A C 1
ATOM 574 O O . ILE A 1 72 ? -10.435 2.364 -0.005 1.00 92.31 72 ILE A O 1
ATOM 578 N N . LYS A 1 73 ? -10.190 3.248 -2.052 1.00 93.38 73 LYS A N 1
ATOM 579 C CA . LYS A 1 73 ? -11.575 2.999 -2.459 1.00 93.38 73 LYS A CA 1
ATOM 580 C C . LYS A 1 73 ? -11.940 1.513 -2.388 1.00 93.38 73 LYS A C 1
ATOM 582 O O . LYS A 1 73 ? -12.958 1.147 -1.811 1.00 93.38 73 LYS A O 1
ATOM 587 N N . ASN A 1 74 ? -11.087 0.636 -2.916 1.00 93.06 74 ASN A N 1
ATOM 588 C CA . ASN A 1 74 ? -11.323 -0.811 -2.913 1.00 93.06 74 ASN A CA 1
ATOM 589 C C . ASN A 1 74 ? -11.291 -1.422 -1.504 1.00 93.06 74 ASN A C 1
ATOM 591 O O . ASN A 1 74 ? -11.912 -2.459 -1.280 1.00 93.06 74 ASN A O 1
ATOM 595 N N . SER A 1 75 ? -10.601 -0.784 -0.554 1.00 89.88 75 SER A N 1
ATOM 596 C CA . SER A 1 75 ? -10.614 -1.193 0.853 1.00 89.88 75 SER A CA 1
ATOM 597 C C . SER A 1 75 ? -11.921 -0.857 1.584 1.00 89.88 75 SER A C 1
ATOM 599 O O . SER A 1 75 ? -12.182 -1.422 2.643 1.00 89.88 75 SER A O 1
ATOM 601 N N . GLY A 1 76 ? -12.752 0.036 1.028 1.00 90.50 76 GLY A N 1
ATOM 602 C CA . GLY A 1 76 ? -13.989 0.508 1.659 1.00 90.50 76 GLY A CA 1
ATOM 603 C C . GLY A 1 76 ? -13.771 1.510 2.797 1.00 90.50 76 GLY A C 1
ATOM 604 O O . GLY A 1 76 ? -14.677 1.733 3.595 1.00 90.50 76 GLY A O 1
ATOM 605 N N . PHE A 1 77 ? -12.578 2.106 2.894 1.00 87.00 77 PHE A N 1
ATOM 606 C CA . PHE A 1 77 ? -12.219 3.088 3.924 1.00 87.00 77 PHE A CA 1
ATOM 607 C C . PHE A 1 77 ? -12.094 4.516 3.377 1.00 87.00 77 PHE A C 1
ATOM 609 O O . PHE A 1 77 ? -11.350 5.329 3.913 1.00 87.00 77 PHE A O 1
ATOM 616 N N . GLU A 1 78 ? -12.821 4.829 2.310 1.00 85.50 78 GLU A N 1
ATOM 617 C CA . GLU A 1 78 ? -12.815 6.137 1.638 1.00 85.50 78 GLU A CA 1
ATOM 618 C C . GLU A 1 78 ? -13.151 7.333 2.543 1.00 85.50 78 GLU A C 1
ATOM 620 O O . GLU A 1 78 ? -12.689 8.441 2.283 1.00 85.50 78 GLU A O 1
ATOM 625 N N . ASP A 1 79 ? -13.884 7.104 3.634 1.00 85.00 79 ASP A N 1
ATOM 626 C CA . ASP A 1 79 ? -14.241 8.134 4.617 1.00 85.00 79 ASP A CA 1
ATOM 627 C C . ASP A 1 79 ? -13.145 8.400 5.671 1.00 85.00 79 ASP A C 1
ATOM 629 O O . ASP A 1 79 ? -13.299 9.278 6.526 1.00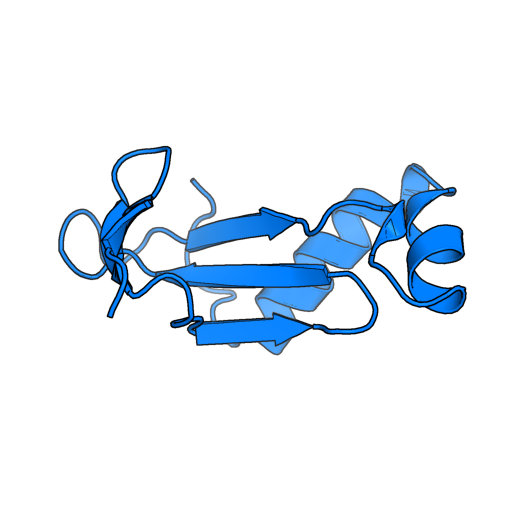 85.00 79 ASP A O 1
ATOM 633 N N . LEU A 1 80 ? -12.053 7.629 5.660 1.00 81.94 80 LEU A N 1
ATOM 634 C CA . LEU A 1 80 ? -10.959 7.740 6.626 1.00 81.94 80 LEU A CA 1
ATOM 635 C C . LEU A 1 80 ? -9.788 8.543 6.050 1.00 81.94 80 LEU A C 1
ATOM 637 O O . LEU A 1 80 ? -9.531 8.557 4.849 1.00 81.94 80 LEU A O 1
ATOM 641 N N . THR A 1 81 ? -9.040 9.214 6.926 1.00 74.19 81 THR A N 1
ATOM 642 C CA . THR A 1 81 ? -7.927 10.080 6.516 1.00 74.19 81 THR A CA 1
ATOM 643 C C . THR A 1 81 ? -6.613 9.312 6.463 1.00 74.19 81 THR A C 1
ATOM 645 O O . THR A 1 81 ? -6.271 8.599 7.410 1.00 74.19 81 THR A O 1
ATOM 648 N N . GLN A 1 82 ? -5.848 9.498 5.388 1.00 69.50 82 GLN A N 1
ATOM 649 C CA . GLN A 1 82 ? -4.481 8.991 5.275 1.00 69.50 82 GLN A CA 1
ATOM 650 C C . GLN A 1 82 ? -3.539 9.764 6.216 1.00 69.50 82 GLN A C 1
ATOM 652 O O . GLN A 1 82 ? -3.646 10.988 6.328 1.00 69.50 82 GLN A O 1
ATOM 657 N N . ALA A 1 83 ? -2.678 9.034 6.932 1.00 65.31 83 ALA A N 1
ATOM 658 C CA . ALA A 1 83 ? -1.704 9.577 7.884 1.00 65.31 83 ALA A CA 1
ATOM 659 C C . ALA A 1 83 ? -0.406 10.058 7.221 1.00 65.31 83 ALA A C 1
ATOM 661 O O . ALA A 1 83 ? -0.010 9.466 6.191 1.00 65.31 83 ALA A O 1
#

Sequence (83 aa):
MFVTDAPGGGGKRDVHSYDYYDKVTGISIYRSPSVDDKKLFVYFDPLDSLPEQGKKLWEDESLHEQLIANAIKNSGFEDLTQA

Secondary structure (DSSP, 8-state):
--EEEPTTT--EEETT--SEEETTTTEEEEE-SSS-TTEEEEEE--GGGS-HHHHHHHH-GGGHHHHHHHHHHHHT-TTSEE-

pLDDT: mean 81.29, std 15.55, range [47.06, 95.69]

Radius of gyration: 13.1 Å; chains: 1; bounding box: 25×25×34 Å

Foldseek 3Di:
DDWDQDPPRLGIDDPPDFLDADQQQQWTWHARPPDDRQEIEIDHDPLVNHDPNNVVQVVDPVCPVVVVQVRCVVSVSNRGDYD